Protein AF-A0A914F558-F1 (afdb_monomer_lite)

Radius of gyration: 13.27 Å; chains: 1; bounding box: 23×38×34 Å

Sequence (67 aa):
MNSFVNDVFERIATEAARLCQYSKKMTLSSHEIQSAARLILPGELSKHAVSEGTKAIAKFNVTKPPA

pLDDT: mean 94.8, std 6.09, range [67.81, 98.38]

Structure (mmCIF, N/CA/C/O backbone):
data_AF-A0A914F558-F1
#
_entry.id   AF-A0A914F558-F1
#
loop_
_atom_site.group_PDB
_atom_site.id
_atom_site.type_symbol
_atom_site.label_atom_id
_atom_site.label_alt_id
_atom_site.label_comp_id
_atom_site.label_asym_id
_atom_site.label_entity_id
_atom_site.label_seq_id
_atom_site.pdbx_PDB_ins_code
_atom_site.Cartn_x
_atom_site.Cartn_y
_atom_site.Cartn_z
_atom_site.occupancy
_atom_site.B_iso_or_equiv
_atom_site.auth_seq_id
_atom_site.auth_comp_id
_atom_site.auth_asym_id
_atom_site.auth_atom_id
_atom_site.pdbx_PDB_model_num
ATOM 1 N N . MET A 1 1 ? -9.670 -0.720 -20.365 1.00 81.62 1 MET A N 1
ATOM 2 C CA . MET A 1 1 ? -8.580 -0.445 -19.400 1.00 81.62 1 MET A CA 1
ATOM 3 C C . MET A 1 1 ? -9.088 0.281 -18.155 1.00 81.62 1 MET A C 1
ATOM 5 O O . MET A 1 1 ? -8.756 -0.163 -17.067 1.00 81.62 1 MET A O 1
ATOM 9 N N . ASN A 1 2 ? -9.946 1.303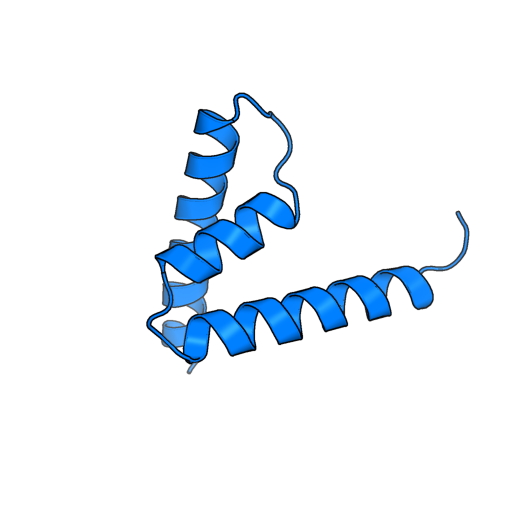 -18.284 1.00 91.50 2 ASN A N 1
ATOM 10 C CA . ASN A 1 2 ? -10.516 2.039 -17.138 1.00 91.50 2 ASN A CA 1
ATOM 11 C C . ASN A 1 2 ? -11.109 1.140 -16.042 1.00 91.50 2 ASN A C 1
ATOM 13 O O . ASN A 1 2 ? -10.819 1.349 -14.873 1.00 91.50 2 ASN A O 1
ATOM 17 N N . SER A 1 3 ? -11.861 0.098 -16.405 1.00 95.31 3 SER A N 1
ATOM 18 C CA . SER A 1 3 ? -12.460 -0.810 -15.417 1.00 95.31 3 SER A CA 1
ATOM 19 C C . SER A 1 3 ? -11.426 -1.579 -14.588 1.00 95.31 3 SER A C 1
ATOM 21 O O . SER A 1 3 ? -11.636 -1.778 -13.401 1.00 95.31 3 SER A O 1
ATOM 23 N N . PHE A 1 4 ? -10.290 -1.962 -15.185 1.00 93.62 4 PHE A N 1
ATOM 24 C CA . PHE A 1 4 ? -9.197 -2.618 -14.460 1.00 93.62 4 PHE A CA 1
ATOM 25 C C . PHE A 1 4 ? -8.527 -1.654 -13.475 1.00 93.62 4 PHE A C 1
ATOM 27 O O . PHE A 1 4 ? -8.277 -2.010 -12.330 1.00 93.62 4 PHE A O 1
ATOM 34 N N . VAL A 1 5 ? -8.284 -0.413 -13.908 1.00 95.62 5 VAL A N 1
ATOM 35 C CA . VAL A 1 5 ? -7.705 0.625 -13.044 1.00 95.62 5 VAL A CA 1
ATOM 36 C C . VAL A 1 5 ? -8.630 0.927 -11.864 1.00 95.62 5 VAL A C 1
ATOM 38 O O . VAL A 1 5 ? -8.154 1.014 -10.737 1.00 95.62 5 VAL A O 1
ATOM 41 N N . ASN A 1 6 ? -9.940 1.023 -12.105 1.00 96.50 6 ASN A N 1
ATOM 42 C CA . ASN A 1 6 ? -10.923 1.285 -11.056 1.00 96.50 6 ASN A CA 1
ATOM 43 C C . ASN A 1 6 ? -11.019 0.134 -10.041 1.00 96.50 6 ASN A C 1
ATOM 45 O O . ASN A 1 6 ? -11.000 0.401 -8.845 1.00 96.50 6 ASN A O 1
ATOM 49 N N . ASP A 1 7 ? -11.044 -1.126 -10.493 1.00 96.69 7 ASP A N 1
ATOM 50 C CA . ASP A 1 7 ? -11.067 -2.295 -9.594 1.00 96.69 7 ASP A CA 1
ATOM 51 C C . ASP A 1 7 ? -9.813 -2.350 -8.703 1.00 96.69 7 ASP A C 1
ATOM 53 O O . ASP A 1 7 ? -9.904 -2.519 -7.487 1.00 96.69 7 ASP A O 1
ATOM 57 N N . VAL A 1 8 ? -8.624 -2.123 -9.273 1.00 96.19 8 VAL A N 1
ATOM 58 C CA . VAL A 1 8 ? -7.376 -2.100 -8.490 1.00 96.19 8 VAL A CA 1
ATOM 59 C C . VAL A 1 8 ? -7.340 -0.912 -7.525 1.00 96.19 8 VAL A C 1
ATOM 61 O O . VAL A 1 8 ? -6.926 -1.071 -6.374 1.00 96.19 8 VAL A O 1
ATOM 64 N N . PHE A 1 9 ? -7.792 0.266 -7.965 1.00 97.19 9 PHE A N 1
ATOM 65 C CA . PHE A 1 9 ? -7.880 1.455 -7.119 1.00 97.19 9 PHE A CA 1
ATOM 66 C C . PHE A 1 9 ? -8.780 1.213 -5.905 1.00 97.19 9 PHE A C 1
ATOM 68 O O . PHE A 1 9 ? -8.360 1.472 -4.777 1.00 97.19 9 PHE A O 1
ATOM 75 N N . GLU A 1 10 ? -9.980 0.672 -6.115 1.00 98.06 10 GLU A N 1
ATOM 76 C CA . GLU A 1 10 ? -10.947 0.426 -5.044 1.00 98.06 10 GLU A CA 1
ATOM 77 C C . GLU A 1 10 ? -10.419 -0.593 -4.027 1.00 98.06 10 GLU A C 1
ATOM 79 O O . GLU A 1 10 ? -10.524 -0.374 -2.814 1.00 98.06 10 GLU A O 1
ATOM 84 N N . ARG A 1 11 ? -9.761 -1.660 -4.498 1.00 98.12 11 ARG A N 1
ATOM 85 C CA . ARG A 1 11 ? -9.121 -2.656 -3.624 1.00 98.12 11 ARG A CA 1
ATOM 86 C C . ARG A 1 11 ? -8.015 -2.048 -2.765 1.00 98.12 11 ARG A C 1
ATOM 88 O O . ARG A 1 11 ? -7.994 -2.275 -1.556 1.00 98.12 11 ARG A O 1
ATOM 95 N N . ILE A 1 12 ? -7.116 -1.259 -3.360 1.00 98.06 12 ILE A N 1
ATOM 96 C CA . ILE A 1 12 ? -6.016 -0.614 -2.624 1.00 98.06 12 ILE A CA 1
ATOM 97 C C . ILE A 1 12 ? -6.559 0.423 -1.637 1.00 98.06 12 ILE A C 1
ATOM 99 O O . ILE A 1 12 ? -6.123 0.448 -0.487 1.00 98.06 12 ILE A O 1
ATOM 103 N N . ALA A 1 13 ? -7.510 1.262 -2.054 1.00 97.94 13 ALA A N 1
ATOM 104 C CA . ALA A 1 13 ? -8.088 2.299 -1.202 1.00 97.94 13 ALA A CA 1
ATOM 105 C C . ALA A 1 13 ? -8.811 1.698 0.011 1.00 97.94 13 ALA A C 1
ATOM 107 O O . ALA A 1 13 ? -8.601 2.144 1.142 1.00 97.94 13 ALA A O 1
ATOM 108 N N . THR A 1 14 ? -9.604 0.647 -0.213 1.00 98.25 14 THR A N 1
ATOM 109 C CA . THR A 1 14 ? -10.315 -0.070 0.853 1.00 98.25 14 THR A CA 1
ATOM 110 C C . THR A 1 14 ? -9.338 -0.680 1.851 1.00 98.25 14 THR A C 1
ATOM 112 O O . THR A 1 14 ? -9.503 -0.519 3.062 1.00 98.25 14 THR A O 1
ATOM 115 N N . GLU A 1 15 ? -8.292 -1.346 1.366 1.00 98.25 15 GLU A N 1
ATOM 116 C CA . GLU A 1 15 ? -7.317 -1.988 2.245 1.00 98.25 15 GLU A CA 1
ATOM 117 C C . GLU A 1 15 ? -6.463 -0.961 3.004 1.00 98.25 15 GLU A C 1
ATOM 119 O O . GLU A 1 15 ? -6.232 -1.102 4.204 1.00 98.25 15 GLU A O 1
ATOM 124 N N . ALA A 1 16 ? -6.077 0.143 2.360 1.00 98.38 16 ALA A N 1
ATOM 125 C CA . ALA A 1 16 ? -5.352 1.226 3.020 1.00 98.38 16 ALA A CA 1
ATOM 126 C C . ALA A 1 16 ? -6.191 1.889 4.125 1.00 98.38 16 ALA A C 1
ATOM 128 O O . ALA A 1 16 ? -5.668 2.196 5.200 1.00 98.38 16 ALA A O 1
ATOM 129 N N . ALA A 1 17 ? -7.498 2.066 3.898 1.00 97.94 17 ALA A N 1
ATOM 130 C CA . ALA A 1 17 ? -8.415 2.585 4.908 1.00 97.94 17 ALA A CA 1
ATOM 131 C C . ALA A 1 17 ? -8.502 1.654 6.129 1.00 97.94 17 ALA A C 1
ATOM 133 O O . ALA A 1 17 ? -8.443 2.131 7.265 1.00 97.94 17 ALA A O 1
ATOM 134 N N . ARG A 1 18 ? -8.560 0.331 5.917 1.00 97.94 18 ARG A N 1
ATOM 135 C CA . ARG A 1 18 ? -8.522 -0.660 7.009 1.00 97.94 18 ARG A CA 1
ATOM 136 C C . ARG A 1 18 ? -7.211 -0.597 7.787 1.00 97.94 18 ARG A C 1
ATOM 138 O O . ARG A 1 18 ? -7.238 -0.539 9.013 1.00 97.94 18 ARG A O 1
ATOM 145 N N . LEU A 1 19 ? -6.071 -0.525 7.098 1.00 97.94 19 LEU A N 1
ATOM 146 C CA . LEU A 1 19 ? -4.754 -0.398 7.739 1.00 97.94 19 LEU A CA 1
ATOM 147 C C . LEU A 1 19 ? -4.632 0.874 8.591 1.00 97.94 19 LEU A C 1
ATOM 149 O O . LEU A 1 19 ? -4.053 0.838 9.681 1.00 97.94 19 LEU A O 1
ATOM 153 N N . CYS A 1 20 ? -5.207 1.982 8.125 1.00 97.81 20 CYS A N 1
ATOM 154 C CA . CYS A 1 20 ? -5.264 3.238 8.871 1.00 97.81 20 CYS A CA 1
ATOM 155 C C . CYS A 1 20 ? -6.076 3.090 10.168 1.00 97.81 20 CYS A C 1
ATOM 157 O O . CYS A 1 20 ? -5.601 3.464 11.244 1.00 97.81 20 CYS A O 1
ATOM 159 N N . GLN A 1 21 ? -7.248 2.448 10.079 1.00 97.12 21 GLN A N 1
ATOM 160 C CA . GLN A 1 21 ? -8.103 2.152 11.232 1.00 97.12 21 GLN A CA 1
ATOM 161 C C . GLN A 1 21 ? -7.420 1.206 12.228 1.00 97.12 21 GLN A C 1
ATOM 163 O O . GLN A 1 21 ? -7.422 1.482 13.428 1.00 97.12 21 GLN A O 1
ATOM 168 N N . TYR A 1 22 ? -6.763 0.140 11.755 1.00 96.56 22 TYR A N 1
ATOM 169 C CA . TYR A 1 22 ? -5.992 -0.766 12.616 1.00 96.56 22 TYR A CA 1
ATOM 170 C C . TYR A 1 22 ? -4.848 -0.053 13.334 1.00 96.56 22 TYR A C 1
ATOM 172 O O . TYR A 1 22 ? -4.574 -0.325 14.502 1.00 96.56 22 TYR A O 1
ATOM 180 N N . SER A 1 23 ? -4.227 0.914 12.661 1.00 94.62 23 SER A N 1
ATOM 181 C CA . SER A 1 23 ? -3.174 1.753 13.234 1.00 94.62 23 SER A CA 1
ATOM 182 C C . SER A 1 23 ? -3.709 2.869 14.143 1.00 94.62 23 SER A C 1
ATOM 184 O O . SER A 1 23 ? -2.913 3.665 14.641 1.00 94.62 23 SER A O 1
ATOM 186 N N . LYS A 1 24 ? -5.034 2.950 14.361 1.00 95.88 24 LYS A N 1
ATOM 187 C CA . LYS A 1 24 ? -5.726 3.997 15.138 1.00 95.88 24 LYS A CA 1
ATOM 188 C C . LYS A 1 24 ? -5.390 5.421 14.674 1.00 95.88 24 LYS A C 1
ATOM 190 O O . LYS A 1 24 ? -5.355 6.352 15.478 1.00 95.88 24 LYS A O 1
ATOM 195 N N . LYS A 1 25 ? -5.123 5.595 13.378 1.00 95.50 25 LYS A N 1
ATOM 196 C CA . LYS A 1 25 ? -4.879 6.905 12.767 1.00 95.50 25 LYS A CA 1
ATOM 197 C C . LYS A 1 25 ? -6.166 7.418 12.125 1.00 95.50 25 LYS A C 1
ATOM 199 O O . LYS A 1 25 ? -6.966 6.644 11.613 1.00 95.50 25 LYS A O 1
ATOM 204 N N . MET A 1 26 ? -6.331 8.739 12.124 1.00 94.31 26 MET A N 1
ATOM 205 C CA . MET A 1 26 ? -7.430 9.418 11.420 1.00 94.31 26 MET A CA 1
ATOM 206 C C . MET A 1 26 ? -7.021 9.906 10.024 1.00 94.31 26 MET A C 1
ATOM 208 O O . MET A 1 26 ? -7.875 10.244 9.212 1.00 94.31 26 MET A O 1
ATOM 212 N N . THR A 1 27 ? -5.716 9.928 9.739 1.00 96.50 27 THR A N 1
ATOM 213 C CA . THR A 1 27 ? -5.152 10.432 8.486 1.00 96.50 27 THR A CA 1
ATOM 214 C C . THR A 1 27 ? -4.483 9.297 7.729 1.00 96.50 27 THR A C 1
ATOM 216 O O . THR A 1 27 ? -3.554 8.670 8.238 1.00 96.50 27 THR A O 1
ATOM 219 N N . LEU A 1 28 ? -4.930 9.070 6.495 1.00 96.06 28 LEU A N 1
ATOM 220 C CA . LEU A 1 28 ? -4.304 8.135 5.570 1.00 96.06 28 LEU A CA 1
ATOM 221 C C . LEU A 1 28 ? -2.973 8.715 5.069 1.00 96.06 28 LEU A C 1
ATOM 223 O O . LEU A 1 28 ? -2.957 9.795 4.478 1.00 96.06 28 LEU A O 1
ATOM 227 N N . SER A 1 29 ? -1.863 8.008 5.280 1.00 96.12 29 SER A N 1
ATOM 228 C CA . SER A 1 29 ? -0.553 8.413 4.765 1.00 96.12 29 SER A CA 1
ATOM 229 C C . SER A 1 29 ? -0.116 7.540 3.587 1.00 96.12 29 SER A C 1
ATOM 231 O O . SER A 1 29 ? -0.708 6.501 3.278 1.00 96.12 29 SER A O 1
ATOM 233 N N . SER A 1 30 ? 0.977 7.936 2.932 1.00 95.50 30 SER A N 1
ATOM 234 C CA . SER A 1 30 ? 1.608 7.125 1.885 1.00 95.50 30 SER A CA 1
ATOM 235 C C . SER A 1 30 ? 2.039 5.740 2.384 1.00 95.50 30 SER A C 1
ATOM 237 O O . SER A 1 30 ? 2.115 4.805 1.587 1.00 95.50 30 SER A O 1
ATOM 239 N N . HIS A 1 31 ? 2.273 5.576 3.689 1.00 95.81 31 HIS A N 1
ATOM 240 C CA . HIS A 1 31 ? 2.651 4.300 4.289 1.00 95.81 31 HIS A CA 1
ATOM 241 C C . HIS A 1 31 ? 1.527 3.255 4.210 1.00 95.81 31 HIS A C 1
ATOM 243 O O . HIS A 1 31 ? 1.779 2.098 3.854 1.00 95.81 31 HIS A O 1
ATOM 249 N N . GLU A 1 32 ? 0.284 3.646 4.511 1.00 97.50 32 GLU A N 1
ATOM 250 C CA . GLU A 1 32 ? -0.867 2.741 4.426 1.00 97.50 32 GLU A CA 1
ATOM 251 C C . GLU A 1 32 ? -1.160 2.359 2.967 1.00 97.50 32 GLU A C 1
ATOM 253 O O . GLU A 1 32 ? -1.395 1.186 2.687 1.00 97.50 32 GLU A O 1
ATOM 258 N N . ILE A 1 33 ? -1.024 3.300 2.022 1.00 97.81 33 ILE A N 1
ATOM 259 C CA . ILE A 1 33 ? -1.156 3.026 0.579 1.00 97.81 33 ILE A CA 1
ATOM 260 C C . ILE A 1 33 ? -0.097 2.025 0.093 1.00 97.81 33 ILE A C 1
ATOM 262 O O . ILE A 1 33 ? -0.426 1.056 -0.589 1.00 97.81 33 ILE A O 1
ATOM 266 N N . GLN A 1 34 ? 1.175 2.220 0.455 1.00 97.50 34 GLN A N 1
ATOM 267 C CA . GLN A 1 34 ? 2.251 1.298 0.062 1.00 97.50 34 GLN A CA 1
ATOM 268 C C . GLN A 1 34 ? 2.060 -0.101 0.656 1.00 97.50 34 GLN A C 1
ATOM 270 O O . GLN A 1 34 ? 2.368 -1.101 0.010 1.00 97.50 34 GLN A O 1
ATOM 275 N N . SER A 1 35 ? 1.562 -0.178 1.889 1.00 97.56 35 SER A N 1
ATOM 276 C CA . SER A 1 35 ? 1.295 -1.452 2.556 1.00 97.56 35 SER A CA 1
ATOM 277 C C . SER A 1 35 ? 0.100 -2.172 1.931 1.00 97.56 35 SER A C 1
ATOM 279 O O . SER A 1 35 ? 0.206 -3.359 1.637 1.00 97.56 35 SER A O 1
ATOM 281 N N . ALA A 1 36 ? -0.977 -1.452 1.611 1.00 97.94 36 ALA A N 1
ATOM 282 C CA . ALA A 1 36 ? -2.110 -1.990 0.863 1.00 97.94 36 ALA A CA 1
ATOM 283 C C . ALA A 1 36 ? -1.699 -2.491 -0.530 1.00 97.94 36 ALA A C 1
ATOM 285 O O . ALA A 1 36 ? -2.074 -3.591 -0.926 1.00 97.94 36 ALA A O 1
ATOM 286 N N . ALA A 1 37 ? -0.855 -1.746 -1.251 1.00 97.69 37 ALA A N 1
ATOM 287 C CA . ALA A 1 37 ? -0.332 -2.180 -2.547 1.00 97.69 37 ALA A CA 1
ATOM 288 C C . ALA A 1 37 ? 0.461 -3.498 -2.450 1.00 97.69 37 ALA A C 1
ATOM 290 O O . ALA A 1 37 ? 0.354 -4.335 -3.344 1.00 97.69 37 ALA A O 1
ATOM 291 N N . ARG A 1 38 ? 1.210 -3.719 -1.357 1.00 97.12 38 ARG A N 1
ATOM 292 C CA . ARG A 1 38 ? 1.900 -4.997 -1.096 1.00 97.12 38 ARG A CA 1
ATOM 293 C C . ARG A 1 38 ? 0.953 -6.156 -0.794 1.00 97.12 38 ARG A C 1
ATOM 295 O O . ARG A 1 38 ? 1.291 -7.286 -1.122 1.00 97.12 38 ARG A O 1
ATOM 302 N N . LEU A 1 39 ? -0.194 -5.889 -0.172 1.00 97.44 39 LEU A N 1
ATOM 303 C CA . LEU A 1 39 ? -1.196 -6.913 0.140 1.00 97.44 39 LEU A CA 1
ATOM 304 C C . LEU A 1 39 ? -2.040 -7.293 -1.085 1.00 97.44 39 LEU A C 1
ATOM 306 O O . LEU A 1 39 ? -2.376 -8.460 -1.255 1.00 97.44 39 LEU A O 1
ATOM 310 N N . ILE A 1 40 ? -2.376 -6.320 -1.937 1.00 97.50 40 ILE A N 1
ATOM 311 C CA . ILE A 1 40 ? -3.235 -6.532 -3.111 1.00 97.50 40 ILE A CA 1
ATOM 312 C C . ILE A 1 40 ? -2.469 -7.108 -4.308 1.00 97.50 40 ILE A C 1
ATOM 314 O O . ILE A 1 40 ? -3.017 -7.925 -5.050 1.00 97.50 40 ILE A O 1
ATOM 318 N N . LEU A 1 41 ? -1.227 -6.675 -4.539 1.00 96.81 41 LEU A N 1
ATOM 319 C CA . LEU A 1 41 ? -0.469 -7.055 -5.732 1.00 96.81 41 LEU A CA 1
ATOM 320 C C . LEU A 1 41 ? 0.444 -8.263 -5.464 1.00 96.81 41 LEU A C 1
ATOM 322 O O . LEU A 1 41 ? 1.156 -8.279 -4.462 1.00 96.81 41 LEU A O 1
ATOM 326 N N . PRO A 1 42 ? 0.508 -9.250 -6.374 1.00 96.50 42 PRO A N 1
ATOM 327 C CA . PRO A 1 42 ? 1.349 -10.427 -6.183 1.00 96.50 42 PRO A CA 1
ATOM 328 C C . PRO A 1 42 ? 2.819 -10.178 -6.561 1.00 96.50 42 PRO A C 1
ATOM 330 O O . PRO A 1 42 ? 3.124 -9.486 -7.535 1.00 96.50 42 PRO A O 1
ATOM 333 N N . GLY A 1 43 ? 3.738 -10.821 -5.830 1.00 96.00 43 GLY A N 1
ATOM 334 C CA . GLY A 1 43 ? 5.138 -11.022 -6.231 1.00 96.00 43 GLY A CA 1
ATOM 335 C C . GLY A 1 43 ? 5.857 -9.756 -6.710 1.00 96.00 43 GLY A C 1
ATOM 336 O O . GLY A 1 43 ? 5.860 -8.730 -6.029 1.00 96.00 43 GLY A O 1
ATOM 337 N N . GLU A 1 44 ? 6.463 -9.826 -7.898 1.00 97.19 44 GLU A N 1
ATOM 338 C CA . GLU A 1 44 ? 7.241 -8.727 -8.491 1.00 97.19 44 GLU A CA 1
ATOM 339 C C . GLU A 1 44 ? 6.414 -7.469 -8.797 1.00 97.19 44 GLU A C 1
ATOM 341 O O . GLU A 1 44 ? 6.966 -6.367 -8.802 1.00 97.19 44 GLU A O 1
ATOM 346 N N . LEU A 1 45 ? 5.095 -7.579 -8.999 1.00 96.50 45 LEU A N 1
ATOM 347 C CA . LEU A 1 45 ? 4.246 -6.402 -9.221 1.00 96.50 45 LEU A CA 1
ATOM 348 C C . LEU A 1 45 ? 4.201 -5.508 -7.981 1.00 96.50 45 LEU A C 1
ATOM 350 O O . LEU A 1 45 ? 4.258 -4.286 -8.107 1.00 96.50 45 LEU A O 1
ATOM 354 N N . SER A 1 46 ? 4.171 -6.104 -6.785 1.00 97.00 46 SER A N 1
ATOM 355 C CA . SER A 1 46 ? 4.198 -5.342 -5.532 1.00 97.00 46 SER A CA 1
ATOM 356 C C . SER A 1 46 ? 5.490 -4.533 -5.379 1.00 97.00 46 SER A C 1
ATOM 358 O O . SER A 1 46 ? 5.450 -3.358 -5.013 1.00 97.00 46 SER A O 1
ATOM 360 N N . LYS A 1 47 ? 6.640 -5.129 -5.724 1.00 97.25 47 LYS A N 1
ATOM 361 C CA . LYS A 1 47 ? 7.957 -4.485 -5.630 1.00 97.25 47 LYS A CA 1
ATOM 362 C C . LYS A 1 47 ? 8.056 -3.294 -6.578 1.00 97.25 47 LYS A C 1
ATOM 364 O O . LYS A 1 47 ? 8.453 -2.207 -6.155 1.00 97.25 47 LYS A O 1
ATOM 369 N N . HIS A 1 48 ? 7.644 -3.479 -7.833 1.00 97.88 48 HIS A N 1
ATOM 370 C CA . HIS A 1 48 ? 7.628 -2.398 -8.817 1.00 97.88 48 HIS A CA 1
ATOM 371 C C . HIS A 1 48 ? 6.653 -1.286 -8.421 1.00 97.88 48 HIS A C 1
ATOM 373 O O . HIS A 1 48 ? 7.041 -0.121 -8.424 1.00 97.88 48 HIS A O 1
ATOM 379 N N . ALA A 1 49 ? 5.432 -1.625 -7.997 1.00 97.06 49 ALA A N 1
ATOM 380 C CA . ALA A 1 49 ? 4.439 -0.635 -7.580 1.00 97.06 49 ALA A CA 1
ATOM 381 C C . ALA A 1 49 ? 4.927 0.227 -6.402 1.00 97.06 49 ALA A C 1
ATOM 383 O O . ALA A 1 49 ? 4.785 1.449 -6.426 1.00 97.06 49 ALA A O 1
ATOM 384 N N . VAL A 1 50 ? 5.560 -0.384 -5.393 1.00 97.12 50 VAL A N 1
ATOM 385 C CA . VAL A 1 50 ? 6.138 0.348 -4.253 1.00 97.12 50 VAL A CA 1
ATOM 386 C C . VAL A 1 50 ? 7.321 1.219 -4.688 1.00 97.12 50 VAL A C 1
ATOM 388 O O . VAL A 1 50 ? 7.433 2.363 -4.237 1.00 97.12 50 VAL A O 1
ATOM 391 N N . SER A 1 51 ? 8.189 0.712 -5.570 1.00 97.50 51 SER A N 1
ATOM 392 C CA . SER A 1 51 ? 9.327 1.475 -6.100 1.00 97.50 51 SER A CA 1
ATOM 393 C C . SER A 1 51 ? 8.858 2.715 -6.863 1.00 97.50 51 SER A C 1
ATOM 395 O O . SER A 1 51 ? 9.287 3.829 -6.556 1.00 97.50 51 SER A O 1
ATOM 397 N N . GLU A 1 52 ? 7.920 2.546 -7.797 1.00 98.06 52 GLU A N 1
ATOM 398 C CA . GLU A 1 52 ? 7.359 3.650 -8.579 1.00 98.06 52 GLU A CA 1
ATOM 399 C C . GLU A 1 52 ? 6.591 4.643 -7.699 1.00 98.06 52 GLU A C 1
ATOM 401 O O . GLU A 1 52 ? 6.774 5.854 -7.836 1.00 98.06 52 GLU A O 1
ATOM 4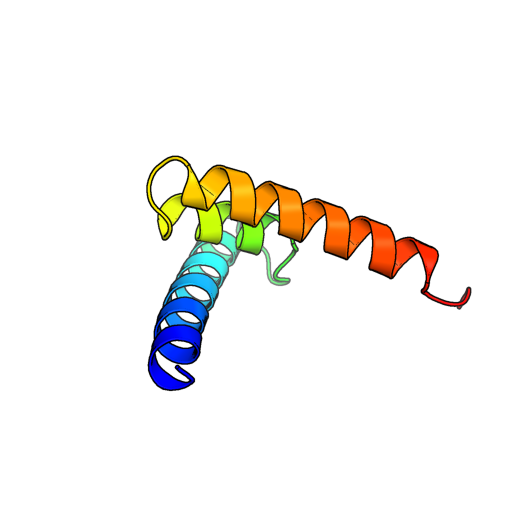06 N N . GLY A 1 53 ? 5.824 4.159 -6.716 1.00 96.81 53 GLY A N 1
ATOM 407 C CA . GLY A 1 53 ? 5.152 5.021 -5.741 1.00 96.81 53 GLY A CA 1
ATOM 408 C C . GLY A 1 53 ? 6.132 5.873 -4.926 1.00 96.81 53 GLY A C 1
ATOM 409 O O . GLY A 1 53 ? 5.921 7.073 -4.749 1.00 96.81 53 GLY A O 1
ATOM 410 N N . THR A 1 54 ? 7.249 5.290 -4.486 1.00 96.88 54 THR A N 1
ATOM 411 C CA . THR A 1 54 ? 8.288 6.013 -3.732 1.00 96.88 54 THR A CA 1
ATOM 412 C C . THR A 1 54 ? 8.966 7.078 -4.594 1.00 96.88 54 THR A C 1
ATOM 414 O O . THR A 1 54 ? 9.137 8.218 -4.153 1.00 96.88 54 THR A O 1
ATOM 417 N N . LYS A 1 55 ? 9.293 6.747 -5.852 1.00 97.06 55 LYS A N 1
ATOM 418 C CA . LYS A 1 55 ? 9.847 7.711 -6.818 1.00 97.06 55 LYS A CA 1
ATOM 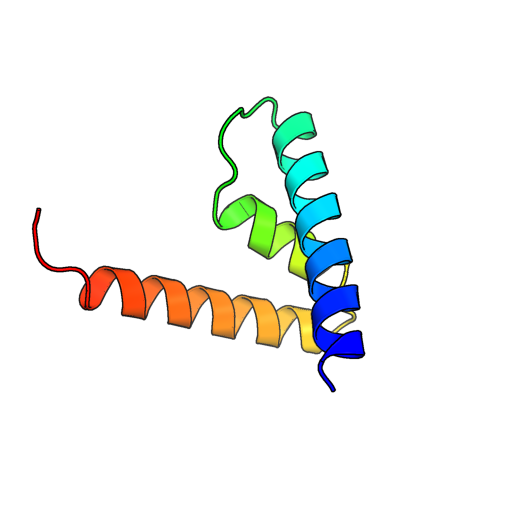419 C C . LYS A 1 55 ? 8.877 8.864 -7.081 1.00 97.06 55 LYS A C 1
ATOM 421 O O . LYS A 1 55 ? 9.310 10.013 -7.149 1.00 97.06 55 LYS A O 1
ATOM 426 N N . ALA A 1 56 ? 7.583 8.577 -7.221 1.00 96.12 56 ALA A N 1
ATOM 427 C CA . ALA A 1 56 ? 6.560 9.595 -7.448 1.00 96.12 56 ALA A CA 1
ATOM 428 C C . ALA A 1 56 ? 6.454 10.575 -6.268 1.00 96.12 56 ALA A C 1
ATOM 430 O O . ALA A 1 56 ? 6.428 11.786 -6.486 1.00 96.12 56 ALA A O 1
ATOM 431 N N . ILE A 1 57 ? 6.483 10.073 -5.028 1.00 94.69 57 ILE A N 1
ATOM 432 C CA . ILE A 1 57 ? 6.485 10.911 -3.815 1.00 94.69 57 ILE A CA 1
ATOM 433 C C . ILE A 1 57 ? 7.727 11.808 -3.772 1.00 94.69 57 ILE A C 1
ATOM 435 O O . ILE A 1 57 ? 7.614 13.006 -3.512 1.00 94.69 57 ILE A O 1
ATOM 439 N N . ALA A 1 58 ? 8.907 11.249 -4.060 1.00 94.94 58 ALA A N 1
ATOM 440 C CA . ALA A 1 58 ? 10.149 12.017 -4.083 1.00 94.94 58 ALA A CA 1
ATOM 441 C C . ALA A 1 58 ? 10.088 13.158 -5.112 1.00 94.94 58 ALA A C 1
ATOM 443 O O . ALA A 1 58 ? 10.397 14.301 -4.780 1.00 94.94 58 ALA A O 1
ATOM 444 N N . LYS A 1 59 ? 9.617 12.870 -6.333 1.00 95.75 59 LYS A N 1
ATOM 445 C CA . LYS A 1 59 ? 9.417 13.887 -7.377 1.00 95.75 59 LYS A CA 1
ATOM 446 C C . LYS A 1 59 ? 8.442 14.972 -6.927 1.00 95.75 59 LYS A C 1
ATOM 448 O O . LYS A 1 59 ? 8.768 16.147 -7.051 1.00 95.75 59 LYS A O 1
ATOM 453 N N . PHE A 1 60 ? 7.294 14.590 -6.363 1.00 93.62 60 PHE A N 1
ATOM 454 C CA . PHE A 1 60 ? 6.286 15.539 -5.888 1.00 93.62 60 PHE A CA 1
ATOM 455 C C . PHE A 1 60 ? 6.861 16.527 -4.866 1.00 93.62 60 PHE A C 1
ATOM 457 O O . PHE A 1 60 ? 6.676 17.735 -5.009 1.00 93.62 60 PHE A O 1
ATOM 464 N N . ASN A 1 61 ? 7.618 16.025 -3.887 1.00 91.62 61 ASN A N 1
ATOM 465 C CA . ASN A 1 61 ? 8.236 16.853 -2.851 1.00 91.62 61 ASN A CA 1
ATOM 466 C C . ASN A 1 61 ? 9.290 17.825 -3.405 1.00 91.62 61 ASN A C 1
ATOM 468 O O . ASN A 1 61 ? 9.430 18.916 -2.865 1.00 91.62 61 ASN A O 1
ATOM 472 N N . VAL A 1 62 ? 10.000 17.456 -4.478 1.00 91.50 62 VAL A N 1
ATOM 473 C CA . VAL A 1 62 ? 10.965 18.342 -5.158 1.00 91.50 62 VAL A CA 1
ATOM 474 C C . VAL A 1 62 ? 10.255 19.415 -5.985 1.00 91.50 62 VAL A C 1
ATOM 476 O O . VAL A 1 62 ? 10.709 20.552 -6.044 1.00 91.50 62 VAL A O 1
ATOM 479 N N . THR A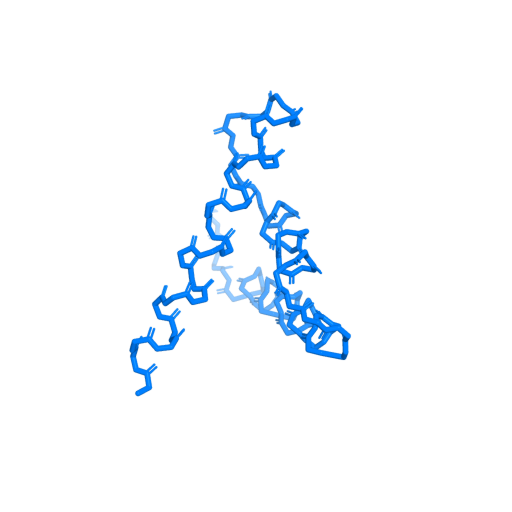 1 63 ? 9.144 19.067 -6.634 1.00 89.81 63 THR A N 1
ATOM 480 C CA . THR A 1 63 ? 8.408 19.988 -7.518 1.00 89.81 63 THR A CA 1
ATOM 481 C C . THR A 1 63 ? 7.461 20.931 -6.785 1.00 89.81 63 THR A C 1
ATOM 483 O O . THR A 1 63 ? 6.953 21.874 -7.389 1.00 89.81 63 THR A O 1
ATOM 486 N N . LYS A 1 64 ? 7.174 20.676 -5.505 1.00 80.88 64 LYS A N 1
ATOM 487 C CA . LYS A 1 64 ? 6.255 21.504 -4.729 1.00 80.88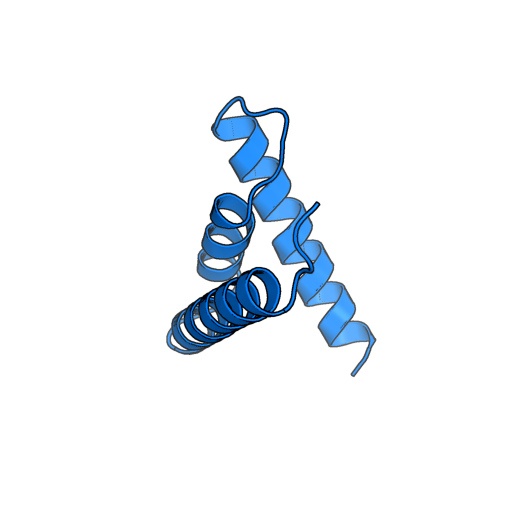 64 LYS A CA 1
ATOM 488 C C . LYS A 1 64 ? 6.921 22.860 -4.432 1.00 80.88 64 LYS A C 1
ATOM 490 O O . LYS A 1 64 ? 7.977 22.862 -3.799 1.00 80.88 64 LYS A O 1
ATOM 495 N N . PRO A 1 65 ? 6.336 24.000 -4.850 1.00 70.56 65 PRO A N 1
ATOM 496 C CA . PRO A 1 65 ? 6.872 25.307 -4.486 1.00 70.56 65 PRO A CA 1
ATOM 497 C C . PRO A 1 65 ? 6.860 25.472 -2.956 1.00 70.56 65 PRO A C 1
ATOM 499 O O . PRO A 1 65 ? 5.955 24.936 -2.301 1.00 70.56 65 PRO A O 1
ATOM 502 N N . PRO A 1 66 ? 7.854 26.169 -2.373 1.00 73.75 66 PRO A N 1
ATOM 503 C CA . PRO A 1 66 ? 7.848 26.470 -0.948 1.00 73.75 66 PRO A CA 1
ATOM 504 C C . PRO A 1 66 ? 6.564 27.232 -0.599 1.00 73.75 66 PRO A C 1
ATOM 506 O O . PRO A 1 66 ? 6.134 28.103 -1.358 1.00 73.75 66 PRO A O 1
ATOM 509 N N . ALA A 1 67 ? 5.929 26.812 0.497 1.00 67.81 67 ALA A N 1
ATOM 510 C CA . ALA A 1 67 ? 4.708 27.416 1.022 1.00 67.81 67 ALA A CA 1
ATOM 511 C C . ALA A 1 67 ? 4.981 28.795 1.631 1.00 67.81 67 ALA A C 1
ATOM 513 O O . ALA A 1 67 ? 6.096 28.978 2.172 1.00 67.81 67 ALA A O 1
#

Secondary structure (DSSP, 8-state):
-HHHHHHH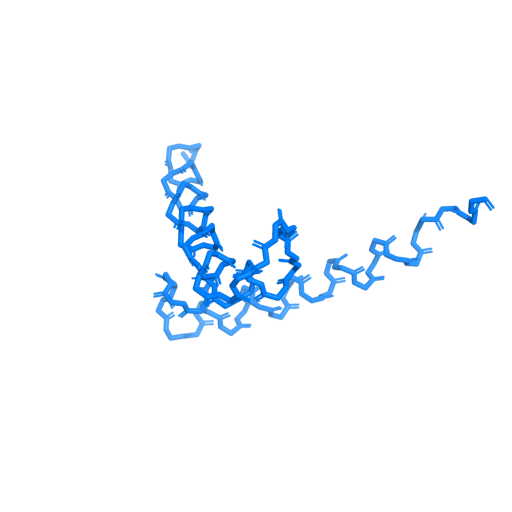HHHHHHHHHHHHHHTT-SS--HHHHHHHHHHHS-HHHHHHHHHHHHHHHHHHHHHSPP-

Foldseek 3Di:
DVVVVVVLVVQLVVQLVVVCVVVVHPDRDLVSSLVSLCVSDDDPSSVVVNVVSVVVVVVCVVPDPDD